Protein 7TXC (pdb70)

Structure (mmCIF, N/CA/C/O backbone):
data_7TXC
#
_entry.id   7TXC
#
_cell.length_a   114.237
_cell.length_b   114.237
_cell.length_c   59.146
_cell.angle_alpha   90.000
_cell.angle_beta   90.000
_cell.angle_gamma   120.000
#
_symmetry.space_group_name_H-M   'P 31 2 1'
#
loop_
_entity.id
_entity.type
_entity.pdbx_description
1 polymer "DNA (5'-D(*AP*GP*AP*TP*AP*AP*TP*GP*CP*CP*AP*AP*CP*AP*GP*T)-3')"
2 polymer "DNA (5'-D(*AP*CP*TP*GP*TP*TP*GP*GP*CP*AP*TP*TP*AP*TP*CP*T)-3')"
3 polymer 'Hypermethylated in cancer 2 protein'
4 non-polymer 'ZINC ION'
#
loop_
_atom_site.group_PDB
_atom_site.id
_atom_site.type_symbol
_atom_site.label_atom_id
_atom_site.label_alt_id
_atom_site.label_comp_id
_atom_site.label_asym_id
_atom_site.label_entity_id
_atom_site.label_seq_id
_atom_site.pdbx_PDB_ins_code
_atom_site.Cartn_x
_atom_site.Cartn_y
_atom_site.Cartn_z
_atom_site.occupancy
_atom_site.B_iso_or_equiv
_atom_site.auth_seq_id
_atom_site.auth_comp_id
_atom_site.auth_asym_id
_atom_site.auth_atom_id
_atom_site.pdbx_PDB_model_num
ATOM 651 N N . SER C 3 5 ? 56.57848 -42.72903 26.32393 1.000 118.04088 502 SER E N 1
ATOM 652 C CA . SER C 3 5 ? 57.44511 -41.81351 27.05644 1.000 138.00233 502 SER E CA 1
ATOM 653 C C . SER C 3 5 ? 57.97830 -40.73224 26.12337 1.000 146.64167 502 SER E C 1
ATOM 654 O O . SER C 3 5 ? 57.33948 -40.39902 25.12763 1.000 148.43230 502 SER E O 1
ATOM 657 N N . ARG C 3 6 ? 59.14142 -40.17766 26.45841 1.000 145.87244 503 ARG E N 1
ATOM 658 C CA . ARG C 3 6 ? 59.81564 -39.18149 25.62396 1.000 137.72096 503 ARG E CA 1
ATOM 659 C C . ARG C 3 6 ? 61.30539 -39.49721 25.61562 1.000 143.30859 503 ARG E C 1
ATOM 660 O O . ARG C 3 6 ? 62.10498 -38.82882 26.28426 1.000 135.10074 503 ARG E O 1
ATOM 668 N N . PRO C 3 7 ? 61.71395 -40.52430 24.86405 1.000 153.38754 504 PRO E N 1
ATOM 669 C CA . PRO C 3 7 ? 63.13667 -40.91135 24.86297 1.000 150.96467 504 PRO E CA 1
ATOM 670 C C . PRO C 3 7 ? 64.04756 -39.89946 24.18852 1.000 150.37012 504 PRO E C 1
ATOM 671 O O . PRO C 3 7 ? 65.21059 -39.76515 24.59105 1.000 139.90984 504 PRO E O 1
ATOM 675 N N . PHE C 3 8 ? 63.55823 -39.18862 23.17515 1.000 170.08520 505 PHE E N 1
ATOM 676 C CA . PHE C 3 8 ? 64.39030 -38.27373 22.40345 1.000 151.89160 505 PHE E CA 1
ATOM 677 C C . PHE C 3 8 ? 64.61819 -36.98168 23.17613 1.000 149.18481 505 PHE E C 1
ATOM 678 O O . PHE C 3 8 ? 63.67210 -36.39207 23.70681 1.000 155.98649 505 PHE E O 1
ATOM 686 N N . LYS C 3 9 ? 65.87310 -36.53582 23.22975 1.000 136.98115 506 LYS E N 1
ATOM 687 C CA . LYS C 3 9 ? 66.24176 -35.34899 23.98689 1.000 144.91920 506 LYS E CA 1
ATOM 688 C C . LYS C 3 9 ? 67.08249 -34.41545 23.12861 1.000 129.36053 506 LYS E C 1
ATOM 689 O O . LYS C 3 9 ? 67.84354 -34.85407 22.26184 1.000 127.69696 506 LYS E O 1
ATOM 691 N N . CYS C 3 10 ? 66.92868 -33.11801 23.37755 1.000 129.49862 507 CYS E N 1
ATOM 692 C CA . CYS C 3 10 ? 67.73793 -32.12273 22.69045 1.000 134.62548 507 CYS E CA 1
ATOM 693 C C . CYS C 3 10 ? 69.18743 -32.21215 23.15026 1.000 132.23812 507 CYS E C 1
ATOM 694 O O . CYS C 3 10 ? 69.47214 -32.35882 24.34217 1.000 134.69007 507 CYS E O 1
ATOM 697 N N . SER C 3 11 ? 70.11005 -32.13108 22.19048 1.000 124.99805 508 SER E N 1
ATOM 698 C CA . SER C 3 11 ? 71.52671 -32.20498 22.52864 1.000 125.56650 508 SER E CA 1
ATOM 699 C C . SER C 3 11 ? 72.02976 -30.90924 23.15195 1.000 128.67769 508 SER E C 1
ATOM 700 O O . SER C 3 11 ? 72.94548 -30.93897 23.98250 1.000 131.87376 508 SER E O 1
ATOM 703 N N . VAL C 3 12 ? 71.44888 -29.77049 22.77089 1.000 148.31153 509 VAL E N 1
ATOM 704 C CA . VAL C 3 12 ? 71.94225 -28.48449 23.25348 1.000 140.66196 509 VAL E CA 1
ATOM 705 C C . VAL C 3 12 ? 71.42356 -28.18952 24.65567 1.000 137.79329 509 VAL E C 1
ATOM 706 O O . VAL C 3 12 ? 72.18198 -27.75771 25.53121 1.000 135.04484 509 VAL E O 1
ATOM 710 N N . CYS C 3 13 ? 70.13646 -28.42252 24.89725 1.000 136.50300 510 CYS E N 1
ATOM 711 C CA . CYS C 3 13 ? 69.50927 -28.10220 26.17005 1.000 136.48107 510 CYS E CA 1
ATOM 712 C C . CYS C 3 13 ? 68.71318 -29.30018 26.66902 1.000 146.22670 510 CYS E C 1
ATOM 713 O O . CYS C 3 13 ? 68.43753 -30.24859 25.92950 1.000 137.63031 510 CYS E O 1
ATOM 716 N N . GLU C 3 14 ? 68.34362 -29.24462 27.94916 1.000 165.18408 511 GLU E N 1
ATOM 717 C CA . GLU C 3 14 ? 67.64369 -30.34486 28.61136 1.000 154.37957 511 GLU E CA 1
ATOM 718 C C . GLU C 3 14 ? 66.15778 -30.27216 28.26432 1.000 156.03350 511 GLU E C 1
ATOM 719 O O . GLU C 3 14 ? 65.33279 -29.73067 29.00373 1.000 161.99983 511 GLU E O 1
ATOM 721 N N . LYS C 3 15 ? 65.81605 -30.83674 27.10784 1.000 136.70468 512 LYS E N 1
ATOM 722 C CA . LYS C 3 15 ? 64.43795 -30.94477 26.65208 1.000 124.63118 512 LYS E CA 1
ATOM 723 C C . LYS C 3 15 ? 64.19132 -32.37307 26.19060 1.000 127.24568 512 LYS E C 1
ATOM 724 O O . LYS C 3 15 ? 65.12956 -33.13351 25.94172 1.000 129.84912 512 LYS E O 1
ATOM 730 N N . THR C 3 16 ? 62.91577 -32.73730 26.07891 1.000 124.84509 513 THR E N 1
ATOM 731 C CA . THR C 3 16 ? 62.56264 -34.09432 25.68926 1.000 127.64330 513 THR E CA 1
ATOM 732 C C . THR C 3 16 ? 61.28709 -34.06734 24.85662 1.000 124.94562 513 THR E C 1
ATOM 733 O O . THR C 3 16 ? 60.40663 -33.22778 25.06944 1.000 121.50240 513 THR E O 1
ATOM 737 N N . TYR C 3 17 ? 61.20735 -34.98403 23.88977 1.000 126.99936 514 TYR E N 1
ATOM 738 C CA . TYR C 3 17 ? 60.09251 -35.01929 22.95132 1.000 125.12370 514 TYR E CA 1
ATOM 739 C C . TYR C 3 17 ? 59.78146 -36.45982 22.56926 1.000 131.18699 514 TYR E C 1
ATOM 740 O O . TYR C 3 17 ? 60.63319 -37.34843 22.65647 1.000 135.91475 514 TYR E O 1
ATOM 749 N N . LYS C 3 18 ? 58.53894 -36.67147 22.12611 1.000 134.09282 515 LYS E N 1
ATOM 750 C CA . LYS C 3 18 ? 58.03069 -38.02506 21.92093 1.000 137.92876 515 LYS E CA 1
ATOM 751 C C . LYS C 3 18 ? 58.67943 -38.69953 20.71782 1.000 140.07737 515 LYS E C 1
ATOM 752 O O . LYS C 3 18 ? 59.10829 -39.85595 20.80259 1.000 147.81757 515 LYS E O 1
ATOM 754 N N . ASP C 3 19 ? 58.75240 -38.00275 19.59232 1.000 158.95171 516 ASP E N 1
ATOM 755 C CA . ASP C 3 19 ? 59.15598 -38.58693 18.32212 1.000 164.14373 516 ASP E CA 1
ATOM 756 C C . ASP C 3 19 ? 60.22940 -37.73746 17.66267 1.000 169.93628 516 ASP E C 1
ATOM 757 O O . ASP C 3 19 ? 60.35015 -36.53967 17.94677 1.000 170.09679 516 ASP E O 1
ATOM 762 N N . PRO C 3 20 ? 61.04232 -38.33305 16.77973 1.000 165.53500 517 PRO E N 1
ATOM 763 C CA . PRO C 3 20 ? 62.16088 -37.58034 16.18458 1.000 153.31892 517 PRO E CA 1
ATOM 764 C C . PRO C 3 20 ? 61.74405 -36.36955 15.36754 1.000 138.07945 517 PRO E C 1
ATOM 765 O O . PRO C 3 20 ? 62.51967 -35.41153 15.27918 1.000 118.51730 517 PRO E O 1
ATOM 769 N N . ALA C 3 21 ? 60.56197 -36.38364 14.74699 1.000 143.48425 518 ALA E N 1
ATOM 770 C CA . ALA C 3 21 ? 60.14564 -35.24269 13.93499 1.000 134.32523 518 ALA E CA 1
ATOM 771 C C . ALA C 3 21 ? 59.97577 -33.99200 14.79037 1.000 119.15080 518 ALA E C 1
ATOM 772 O O . ALA C 3 21 ? 60.54291 -32.93401 14.48832 1.000 125.55584 518 ALA E O 1
ATOM 774 N N . THR C 3 22 ? 59.20423 -34.09901 15.87476 1.000 114.12810 519 THR E N 1
ATOM 775 C CA . THR C 3 22 ? 59.06216 -32.97380 16.79193 1.000 125.05783 519 THR E CA 1
ATOM 776 C C . THR C 3 22 ? 60.38448 -32.64907 17.47121 1.000 118.46431 519 THR E C 1
ATOM 777 O O . THR C 3 22 ? 60.66787 -31.47820 17.76171 1.000 110.31326 519 THR E O 1
ATOM 781 N N . LEU C 3 23 ? 61.20979 -33.66839 17.71990 1.000 113.99989 520 LEU E N 1
ATOM 782 C CA . LEU C 3 23 ? 62.53264 -33.42572 18.28225 1.000 112.52084 520 LEU E CA 1
ATOM 783 C C . LEU C 3 23 ? 63.34985 -32.51213 17.37983 1.000 118.25734 520 LEU E C 1
ATOM 784 O O . LEU C 3 23 ? 63.95116 -31.54206 17.84743 1.000 104.11195 520 LEU E O 1
ATOM 789 N N . ARG C 3 24 ? 63.37831 -32.80438 16.07724 1.000 115.35325 521 ARG E N 1
ATOM 790 C CA . ARG C 3 24 ? 64.10575 -31.94809 15.14587 1.000 110.36109 521 ARG E CA 1
ATOM 791 C C . ARG C 3 24 ? 63.45614 -30.57586 15.03644 1.000 107.10062 521 ARG E C 1
ATOM 792 O O . ARG C 3 24 ? 64.15558 -29.55849 14.94156 1.000 113.60737 521 ARG E O 1
ATOM 800 N N . GLN C 3 25 ? 62.11999 -30.52786 15.04003 1.000 101.09720 522 GLN E N 1
ATOM 801 C CA . GLN C 3 25 ? 61.43317 -29.24082 14.99115 1.000 102.43336 522 GLN E CA 1
ATOM 802 C C . GLN C 3 25 ? 61.86942 -28.34543 16.14457 1.000 90.27212 522 GLN E C 1
ATOM 803 O O . GLN C 3 25 ? 62.02987 -27.13136 15.97274 1.000 86.98316 522 GLN E O 1
ATOM 809 N N . HIS C 3 26 ? 62.06289 -28.92604 17.33041 1.000 95.04001 523 HIS E N 1
ATOM 810 C CA . HIS C 3 26 ? 62.59335 -28.14967 18.44944 1.000 103.80763 523 HIS E CA 1
ATOM 811 C C . HIS C 3 26 ? 64.08217 -27.86106 18.27696 1.000 90.83151 523 HIS E C 1
ATOM 812 O O . HIS C 3 26 ? 64.53589 -26.73099 18.49001 1.000 86.97966 523 HIS E O 1
ATOM 819 N N . GLU C 3 27 ? 64.85838 -28.87327 17.88838 1.000 93.23314 524 GLU E N 1
ATOM 820 C CA . GLU C 3 27 ? 66.31044 -28.78098 17.94554 1.000 93.39000 524 GLU E CA 1
ATOM 821 C C . GLU C 3 27 ? 66.87467 -27.84096 16.89351 1.000 89.92681 524 GLU E C 1
ATOM 822 O O . GLU C 3 27 ? 67.99389 -27.34268 17.06398 1.000 87.60417 524 GLU E O 1
ATOM 828 N N . LYS C 3 28 ? 66.13125 -27.58572 15.81456 1.000 86.05003 525 LYS E N 1
ATOM 829 C CA . LYS C 3 28 ? 66.58917 -26.60630 14.83868 1.000 81.58776 525 LYS E CA 1
ATOM 830 C C . LYS C 3 28 ? 66.71955 -25.21564 15.44992 1.000 78.05289 525 LYS E C 1
ATOM 831 O O . LYS C 3 28 ? 67.52118 -24.41219 14.96307 1.000 75.14840 525 LYS E O 1
ATOM 837 N N . THR C 3 29 ? 65.97378 -24.92976 16.52300 1.000 78.68024 526 THR E N 1
ATOM 838 C CA . THR C 3 29 ? 65.95790 -23.58603 17.09536 1.000 75.94561 526 THR E CA 1
ATOM 839 C C . THR C 3 29 ? 67.35121 -23.14580 17.52354 1.000 75.89503 526 THR E C 1
ATOM 840 O O . THR C 3 29 ? 67.74586 -21.99727 17.28982 1.000 72.85347 526 THR E O 1
ATOM 844 N N . HIS C 3 30 ? 68.11940 -24.05044 18.13289 1.000 79.67372 527 HIS E N 1
ATOM 845 C CA . HIS C 3 30 ? 69.44671 -23.70151 18.62381 1.000 80.48469 527 HIS E CA 1
ATOM 846 C C . HIS C 3 30 ? 70.42870 -23.34833 17.51134 1.000 79.17820 527 HIS E C 1
ATOM 847 O O . HIS C 3 30 ? 71.47645 -22.76380 17.80617 1.000 77.70521 527 HIS E O 1
ATOM 854 N N . TRP C 3 31 ? 70.12953 -23.67376 16.25208 1.000 79.68336 528 TRP E N 1
ATOM 855 C CA . TRP C 3 31 ? 71.10950 -23.53108 15.18354 1.000 74.88403 528 TRP E CA 1
ATOM 856 C C . TRP C 3 31 ? 70.68066 -22.60552 14.05289 1.000 69.72399 528 TRP E C 1
ATOM 857 O O . TRP C 3 31 ? 71.48159 -22.36098 13.14233 1.000 67.99412 528 TRP E O 1
ATOM 868 N N . LEU C 3 32 ? 69.46248 -22.07278 14.08481 1.000 68.60605 529 LEU E N 1
ATOM 869 C CA . LEU C 3 32 ? 69.00745 -21.19676 13.01420 1.000 53.09736 529 LEU E CA 1
ATOM 870 C C . LEU C 3 32 ? 69.87342 -19.94499 12.93161 1.000 66.57101 529 LEU E C 1
ATOM 871 O O . LEU C 3 32 ? 70.41801 -19.46834 13.93122 1.000 78.71200 529 LEU E O 1
ATOM 876 N N . THR C 3 33 ? 70.00357 -19.41542 11.71884 1.000 70.47837 530 THR E N 1
ATOM 877 C CA . THR C 3 33 ? 70.76488 -18.19368 11.48117 1.000 74.76985 530 THR E CA 1
ATOM 878 C C . THR C 3 33 ? 69.83072 -16.99859 11.63800 1.000 68.30844 530 THR E C 1
ATOM 879 O O . THR C 3 33 ? 68.95406 -16.77225 10.79795 1.000 80.46466 530 THR E O 1
ATOM 883 N N . ARG C 3 34 ? 70.02277 -16.23135 12.71102 1.000 66.61429 531 ARG E N 1
ATOM 884 C CA . ARG C 3 34 ? 69.1784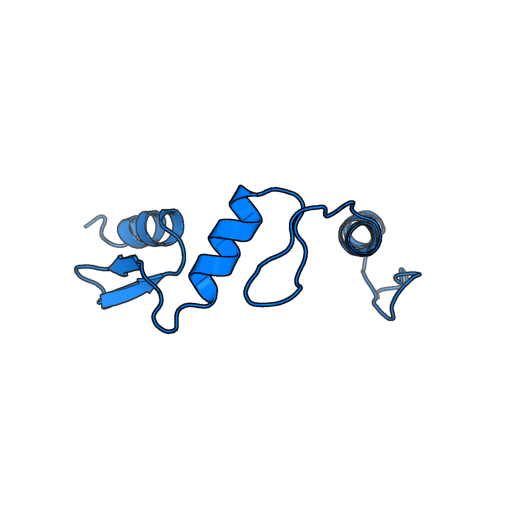8 -15.08026 13.01667 1.000 72.02357 531 ARG E CA 1
ATOM 885 C C . ARG C 3 34 ? 69.99224 -13.79907 12.90304 1.000 79.89715 531 ARG E C 1
ATOM 886 O O . ARG C 3 34 ? 70.72486 -13.44254 13.83967 1.000 79.85665 531 ARG E O 1
ATOM 894 N N . PRO C 3 35 ? 69.89427 -13.06754 11.79357 1.000 71.90428 532 PRO E N 1
ATOM 895 C CA . PRO C 3 35 ? 70.68809 -11.84647 11.61820 1.000 64.17765 532 PRO E CA 1
ATOM 896 C C . PRO C 3 35 ? 69.99572 -10.54961 12.01087 1.000 75.66200 532 PRO E C 1
ATOM 897 O O . PRO C 3 35 ? 70.60319 -9.48467 11.85201 1.000 87.63854 532 PRO E O 1
ATOM 901 N N . PHE C 3 36 ? 68.76114 -10.59175 12.51193 1.000 71.34161 533 PHE E N 1
ATOM 902 C CA . PHE C 3 36 ? 67.99687 -9.36931 12.74970 1.000 71.18519 533 PHE E CA 1
ATOM 903 C C . PHE C 3 36 ? 67.75505 -9.14630 14.23628 1.000 80.71939 533 PHE E C 1
ATOM 904 O O . PHE C 3 36 ? 66.87078 -9.78735 14.82695 1.000 81.44536 533 PHE E O 1
ATOM 912 N N . PRO C 3 37 ? 68.49429 -8.24689 14.87947 1.000 75.53653 534 PRO E N 1
ATOM 913 C CA . PRO C 3 37 ? 68.27356 -7.96864 16.29907 1.000 70.63144 534 PRO E CA 1
ATOM 914 C C . PRO C 3 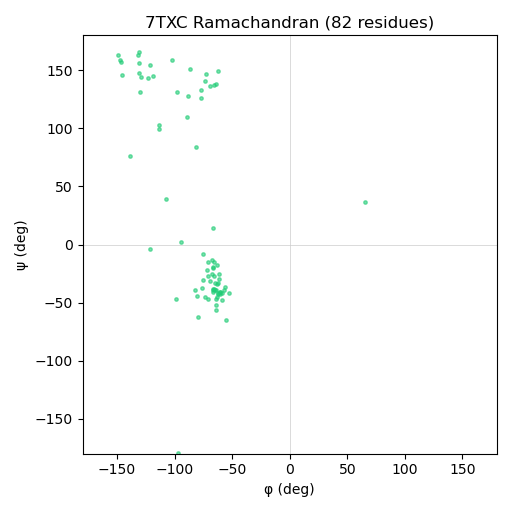37 ? 67.20390 -6.91556 16.52639 1.000 75.60897 534 PRO E C 1
ATOM 915 O O . PRO C 3 37 ? 66.97869 -6.02237 15.70851 1.000 86.46640 534 PRO E O 1
ATOM 919 N N . CYS C 3 38 ? 66.54289 -7.03377 17.67286 1.000 79.63872 535 CYS E N 1
ATOM 920 C CA . CYS C 3 38 ? 65.59028 -6.03015 18.12282 1.000 82.26195 535 CYS E CA 1
ATOM 921 C C . CYS C 3 38 ? 66.32874 -4.96014 18.91729 1.000 85.00523 535 CYS E C 1
ATOM 922 O O . CYS C 3 38 ? 67.08370 -5.27324 19.84243 1.000 99.63551 535 CYS E O 1
ATOM 925 N N . ASN C 3 39 ? 66.12220 -3.69818 18.54286 1.000 94.90859 536 ASN E N 1
ATOM 926 C CA . ASN C 3 39 ? 66.80000 -2.60227 19.22298 1.000 104.65745 536 ASN E CA 1
ATOM 927 C C . ASN C 3 39 ? 66.34035 -2.43954 20.66607 1.000 105.99029 536 ASN E C 1
ATOM 928 O O . ASN C 3 39 ? 67.04816 -1.81161 21.46084 1.000 118.73640 536 ASN E O 1
ATOM 933 N N . ILE C 3 40 ? 65.17917 -2.98564 21.02286 1.000 96.05291 537 ILE E N 1
ATOM 934 C CA . ILE C 3 40 ? 64.71147 -2.90993 22.40403 1.000 92.64357 537 ILE E CA 1
ATOM 935 C C . ILE C 3 40 ? 65.40167 -3.96433 23.25885 1.000 101.25573 537 ILE E C 1
ATOM 936 O O . ILE C 3 40 ? 66.13118 -3.64525 24.20492 1.000 108.07410 537 ILE E O 1
ATOM 941 N N . CYS C 3 41 ? 65.18532 -5.23528 22.93160 1.000 86.53002 538 CYS E N 1
ATOM 942 C CA . CYS C 3 41 ? 65.83415 -6.34888 23.60339 1.000 82.92641 538 CYS E CA 1
ATOM 943 C C . CYS C 3 41 ? 66.67139 -7.11811 22.59296 1.000 100.11861 538 CYS E C 1
ATOM 944 O O . CYS C 3 41 ? 66.28363 -7.27006 21.43206 1.000 100.28120 538 CYS E O 1
ATOM 947 N N . GLY C 3 42 ? 67.80521 -7.64026 23.05019 1.000 105.30596 539 GLY E N 1
ATOM 948 C CA . GLY C 3 42 ? 68.77246 -8.23920 22.14911 1.000 118.66414 539 GLY E CA 1
ATOM 949 C C . GLY C 3 42 ? 68.31990 -9.50703 21.45002 1.000 106.92290 539 GLY E C 1
ATOM 950 O O . GLY C 3 42 ? 69.14438 -10.22597 20.87755 1.000 107.86324 539 GLY E O 1
ATOM 951 N N . LYS C 3 43 ? 67.01913 -9.79417 21.49044 1.000 92.23987 540 LYS E N 1
ATOM 952 C CA . LYS C 3 43 ? 66.48952 -10.99193 20.85230 1.000 90.22200 540 LYS E CA 1
ATOM 953 C C . LYS C 3 43 ? 66.69872 -10.92999 19.34296 1.000 89.42712 540 LYS E C 1
ATOM 954 O O . LYS C 3 43 ? 66.50737 -9.88653 18.71235 1.000 92.17580 540 LYS E O 1
ATOM 960 N N . MET C 3 44 ? 67.10214 -12.05711 18.76779 1.000 84.29779 541 MET E N 1
ATOM 961 C CA . MET C 3 44 ? 67.41431 -12.16443 17.35085 1.000 78.22945 541 MET E CA 1
ATOM 962 C C . MET C 3 44 ? 66.27144 -12.83902 16.59968 1.000 72.49414 541 MET E C 1
ATOM 963 O O . MET C 3 44 ? 65.45050 -13.55243 17.18107 1.000 85.24858 541 MET E O 1
ATOM 968 N N . PHE C 3 45 ? 66.22456 -12.60213 15.28916 1.000 76.63632 542 PHE E N 1
ATOM 969 C CA . PHE C 3 45 ? 65.13957 -13.12345 14.46927 1.000 76.01409 542 PHE E CA 1
ATOM 970 C C . PHE C 3 45 ? 65.65541 -13.44548 13.07434 1.000 73.21749 542 PHE E C 1
ATOM 971 O O . PHE C 3 45 ? 66.67812 -12.91867 12.62987 1.000 76.73673 542 PHE E O 1
ATOM 979 N N . THR C 3 46 ? 64.91910 -14.31648 12.37991 1.000 68.09684 543 THR E N 1
ATOM 980 C CA . THR C 3 46 ? 65.32280 -14.74071 11.04199 1.000 69.64841 543 THR E CA 1
ATOM 981 C C . THR C 3 46 ? 64.90643 -13.73739 9.97140 1.000 67.56651 543 THR E C 1
ATOM 982 O O . THR C 3 46 ? 65.66094 -13.49549 9.02373 1.000 81.55622 543 THR E O 1
ATOM 986 N N . GLN C 3 47 ? 63.71748 -13.15156 10.09349 1.000 68.09891 544 GLN E N 1
ATOM 987 C CA . GLN C 3 47 ? 63.19995 -12.21714 9.10323 1.000 55.52470 544 GLN E CA 1
ATOM 988 C C . GLN C 3 47 ? 62.87362 -10.87976 9.75431 1.000 69.42917 544 GLN E C 1
ATOM 989 O 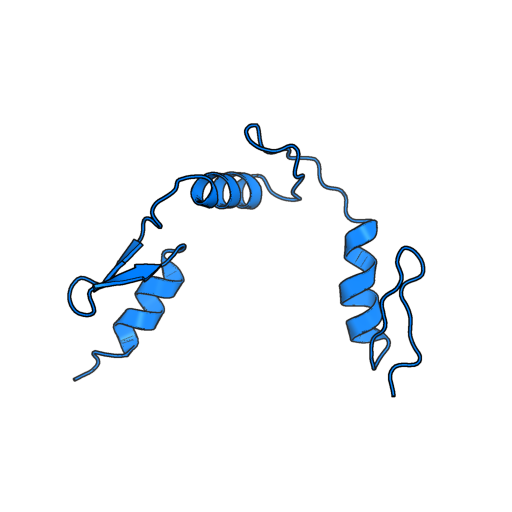O . GLN C 3 47 ? 62.39629 -10.82985 10.89178 1.000 73.11782 544 GLN E O 1
ATOM 995 N N . ARG C 3 48 ? 63.13089 -9.79510 9.01818 1.000 70.05790 545 ARG E N 1
ATOM 996 C CA . ARG C 3 48 ? 62.94364 -8.45934 9.57251 1.000 62.99655 545 ARG E CA 1
ATOM 997 C C . ARG C 3 48 ? 61.48560 -8.19576 9.92139 1.000 65.04521 545 ARG E C 1
ATOM 998 O O . ARG C 3 48 ? 61.19729 -7.48023 10.88971 1.000 78.62834 545 ARG E O 1
ATOM 1006 N N . GLY C 3 49 ? 60.55551 -8.75271 9.14506 1.000 64.08023 546 GLY E N 1
ATOM 1007 C CA . GLY C 3 49 ? 59.15207 -8.62247 9.49360 1.000 74.23524 546 GLY E CA 1
ATOM 1008 C C . GLY C 3 49 ? 58.84492 -9.22544 10.84872 1.000 71.99891 546 GLY E C 1
ATOM 1009 O O . GLY C 3 49 ? 58.09734 -8.64761 11.64291 1.000 81.02821 546 GLY E O 1
ATOM 1010 N N . THR C 3 50 ? 59.43518 -10.38721 11.13831 1.000 69.27844 547 THR E N 1
ATOM 1011 C CA . THR C 3 50 ? 59.27003 -10.99153 12.45519 1.000 56.59521 547 THR E CA 1
ATOM 1012 C C . THR C 3 50 ? 59.80996 -10.07617 13.54582 1.000 71.88168 547 THR E C 1
ATOM 1013 O O . THR C 3 50 ? 59.18739 -9.91730 14.60228 1.000 89.80392 547 THR E O 1
ATOM 1017 N N . MET C 3 51 ? 60.96800 -9.46165 13.30291 1.000 68.85252 548 MET E N 1
ATOM 1018 C CA . MET C 3 51 ? 61.56136 -8.57400 14.29626 1.000 68.90108 548 MET E CA 1
ATOM 1019 C C . MET C 3 51 ? 60.67508 -7.36122 14.56190 1.000 75.40951 548 MET E C 1
ATOM 1020 O O . MET C 3 51 ? 60.46232 -6.98188 15.71975 1.000 95.02108 548 MET E O 1
ATOM 1025 N N . THR C 3 52 ? 60.14854 -6.73709 13.50512 1.000 73.09929 549 THR E N 1
ATOM 1026 C CA . THR C 3 52 ? 59.26529 -5.58792 13.69761 1.000 78.61560 549 THR E CA 1
ATOM 1027 C C . THR C 3 52 ? 57.97660 -5.99306 14.40810 1.000 87.45509 549 THR E C 1
ATOM 1028 O O . THR C 3 52 ? 57.47483 -5.26279 15.27713 1.000 91.95388 549 THR E O 1
ATOM 1032 N N . ARG C 3 53 ? 57.43244 -7.16037 14.06194 1.000 66.87457 550 ARG E N 1
ATOM 1033 C CA . ARG C 3 53 ? 56.25260 -7.65120 14.75924 1.000 70.83944 550 ARG E CA 1
ATOM 1034 C C . ARG C 3 53 ? 56.54054 -7.85248 16.24324 1.000 74.94941 550 ARG E C 1
ATOM 1035 O O . ARG C 3 53 ? 55.70887 -7.51856 17.09449 1.000 68.20892 550 ARG E O 1
ATOM 1043 N N . HIS C 3 54 ? 57.72076 -8.38604 16.57392 1.000 75.11775 551 HIS E N 1
ATOM 1044 C CA . HIS C 3 54 ? 58.10189 -8.51562 17.97820 1.000 72.63981 551 HIS E CA 1
ATOM 1045 C C . HIS C 3 54 ? 58.19828 -7.15456 18.64819 1.000 73.55269 551 HIS E C 1
ATOM 1046 O O . HIS C 3 54 ? 57.75708 -6.98272 19.79054 1.000 91.36594 551 HIS E O 1
ATOM 1053 N N . MET C 3 55 ? 58.79130 -6.17988 17.95822 1.000 73.69032 552 MET E N 1
ATOM 1054 C CA . MET C 3 55 ? 58.86520 -4.82954 18.50566 1.000 76.39296 552 MET E CA 1
ATOM 1055 C C . MET C 3 55 ? 57.47864 -4.30325 18.84501 1.000 77.22799 552 MET E C 1
ATOM 1056 O O . MET C 3 55 ? 57.30428 -3.58913 19.83914 1.000 80.39655 552 MET E O 1
ATOM 1061 N N . ARG C 3 56 ? 56.47918 -4.65169 18.02858 1.000 89.63056 553 ARG E N 1
ATOM 1062 C CA . ARG C 3 56 ? 55.09990 -4.28439 18.35165 1.000 80.18459 553 ARG E CA 1
ATOM 1063 C C . ARG C 3 56 ? 54.72075 -4.71995 19.76435 1.000 88.31841 553 ARG E C 1
ATOM 1064 O O . ARG C 3 56 ? 54.06320 -3.97307 20.49955 1.000 85.35032 553 ARG E O 1
ATOM 1072 N N . SER C 3 57 ? 55.13524 -5.92575 20.16373 1.000 83.48314 554 SER E N 1
ATOM 1073 C CA . SER C 3 57 ? 54.74015 -6.46666 21.45899 1.000 78.55070 554 SER E CA 1
ATOM 1074 C C . SER C 3 57 ? 55.35137 -5.70222 22.62579 1.000 93.56718 554 SER E C 1
ATOM 1075 O O . SER C 3 57 ? 54.79205 -5.72904 23.72761 1.000 108.99222 554 SER E O 1
ATOM 1078 N N . HIS C 3 58 ? 56.49121 -5.03745 22.42140 1.000 86.41174 555 HIS E N 1
ATOM 1079 C CA . HIS C 3 58 ? 57.11504 -4.30295 23.51691 1.000 87.67659 555 HIS E CA 1
ATOM 1080 C C . HIS C 3 58 ? 56.27403 -3.11792 23.97212 1.000 102.98343 555 HIS E C 1
ATOM 1081 O O . HIS C 3 58 ? 56.45972 -2.63837 25.09571 1.000 123.63544 555 HIS E O 1
ATOM 1088 N N . LEU C 3 59 ? 55.36269 -2.63384 23.13247 1.000 108.78984 556 LEU E N 1
ATOM 1089 C CA . LEU C 3 59 ? 54.36843 -1.67450 23.59090 1.000 118.75721 556 LEU E CA 1
ATOM 1090 C C . LEU C 3 59 ? 53.44143 -2.33651 24.60333 1.000 129.89397 556 LEU E C 1
ATOM 1091 O O . LEU C 3 59 ? 53.01407 -3.48051 24.42134 1.000 118.34752 556 LEU E O 1
ATOM 1096 N N . GLY C 3 60 ? 53.13871 -1.61094 25.67875 1.000 139.25634 557 GLY E N 1
ATOM 1097 C CA . GLY C 3 60 ? 52.31569 -2.13164 26.75401 1.000 153.94316 557 GLY E CA 1
ATOM 1098 C C . GLY C 3 60 ? 50.96444 -2.65421 26.31096 1.000 154.61115 557 GLY E C 1
ATOM 1099 O O . GLY C 3 60 ? 50.68796 -3.85258 26.42525 1.000 154.02269 557 GLY E O 1
ATOM 1100 N N . LEU C 3 61 ? 50.11378 -1.76670 25.80418 1.000 131.63492 558 LEU E N 1
ATOM 1101 C CA . LEU C 3 61 ? 48.79325 -2.17701 25.34980 1.000 124.66655 558 LEU E CA 1
ATOM 1102 C C . LEU C 3 61 ? 48.88814 -2.94626 24.03661 1.000 122.76737 558 LEU E C 1
ATOM 1103 O O . LEU C 3 61 ? 49.68442 -2.61154 23.15404 1.000 103.91276 558 LEU E O 1
ATOM 1105 N N . LYS C 3 62 ? 48.07354 -3.98803 23.91634 1.000 117.40631 559 LYS E N 1
ATOM 1106 C CA . LYS C 3 62 ? 47.98589 -4.73247 22.66646 1.000 105.88721 559 LYS E CA 1
ATOM 1107 C C . LYS C 3 62 ? 47.15436 -3.94387 21.65971 1.000 114.25360 559 LYS E C 1
ATOM 1108 O O . LYS C 3 62 ? 46.02224 -3.55879 21.96787 1.000 127.80470 559 LYS E O 1
ATOM 1114 N N . PRO C 3 63 ? 47.67714 -3.68908 20.45701 1.000 126.04299 560 PRO E N 1
ATOM 1115 C CA . PRO C 3 63 ? 47.03939 -2.71857 19.55114 1.000 116.10264 560 PRO E CA 1
ATOM 1116 C C . PRO C 3 63 ? 45.64121 -3.09168 19.07385 1.000 117.88366 560 PRO E C 1
ATOM 1117 O O . PRO C 3 63 ? 44.70111 -2.31254 19.25749 1.000 120.05921 560 PRO E O 1
ATOM 1121 N N . PHE C 3 64 ? 45.48475 -4.26177 18.45993 1.000 137.71536 561 PHE E N 1
ATOM 1122 C CA . PHE C 3 64 ? 44.21152 -4.60967 17.84350 1.000 130.68071 561 PHE E CA 1
ATOM 1123 C C . PHE C 3 64 ? 43.15922 -4.93248 18.89759 1.000 139.41073 561 PHE E C 1
ATOM 1124 O O . PHE C 3 64 ? 43.45560 -5.47991 19.96295 1.000 138.76577 561 PHE E O 1
ATOM 1132 N N . ALA C 3 65 ? 41.91269 -4.58897 18.58269 1.000 138.31839 562 ALA E N 1
ATOM 1133 C CA . ALA C 3 65 ? 40.81633 -4.74865 19.52364 1.000 143.56008 562 ALA E CA 1
ATOM 1134 C C . ALA C 3 65 ? 39.53111 -5.02156 18.75838 1.000 152.21996 562 ALA E C 1
ATOM 1135 O O . ALA C 3 65 ? 39.43933 -4.78470 17.55104 1.000 154.25356 562 ALA E O 1
ATOM 1137 N N . CYS C 3 66 ? 38.53647 -5.52678 19.48162 1.000 149.09188 563 CYS E N 1
ATOM 1138 C CA . CYS C 3 66 ? 3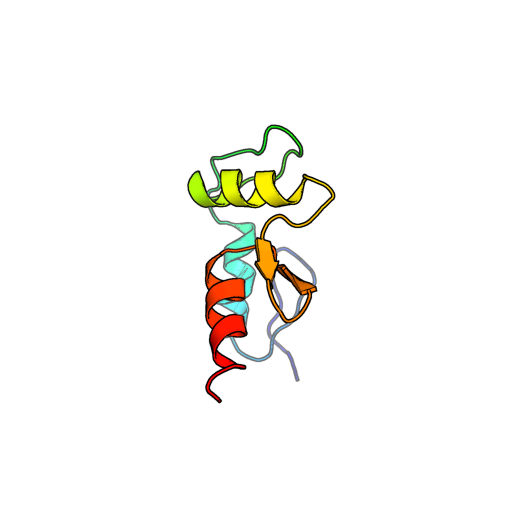7.23307 -5.84756 18.91699 1.000 149.84686 563 CYS E CA 1
ATOM 1139 C C . CYS C 3 66 ? 36.26504 -4.70243 19.18440 1.000 151.48124 563 CYS E C 1
ATOM 1140 O O . CYS C 3 66 ? 36.16865 -4.21680 20.31630 1.000 150.34019 563 CYS E O 1
ATOM 1143 N N . ASP C 3 67 ? 35.55461 -4.27178 18.13849 1.000 153.17953 564 ASP E N 1
ATOM 1144 C CA . ASP C 3 67 ? 34.60009 -3.17689 18.28938 1.000 153.04140 564 ASP E CA 1
ATOM 1145 C C . ASP C 3 67 ? 33.43136 -3.57185 19.18699 1.000 158.96448 564 ASP E C 1
ATOM 1146 O O . ASP C 3 67 ? 32.95174 -2.75581 19.98278 1.000 156.65539 564 ASP E O 1
ATOM 1148 N N . GLU C 3 68 ? 32.95560 -4.81263 19.07315 1.000 156.18777 565 GLU E N 1
ATOM 1149 C CA . GLU C 3 68 ? 31.81521 -5.28661 19.85111 1.000 152.33307 565 GLU E CA 1
ATOM 1150 C C . GLU C 3 68 ? 32.22673 -6.10120 21.07340 1.000 156.49625 565 GLU E C 1
ATOM 1151 O O . GLU C 3 68 ? 31.70738 -5.87110 22.16975 1.000 144.21282 565 GLU E O 1
ATOM 1153 N N . CYS C 3 69 ? 33.14932 -7.05553 20.90769 1.000 159.50843 566 CYS E N 1
ATOM 1154 C CA . CYS C 3 69 ? 33.56794 -7.88858 22.03252 1.000 152.21040 566 CYS E CA 1
ATOM 1155 C C . CYS C 3 69 ? 34.39441 -7.10868 23.04467 1.000 151.02582 566 CYS E C 1
ATOM 1156 O O . CYS C 3 69 ? 34.42219 -7.46908 24.22672 1.000 142.75902 566 CYS E O 1
ATOM 1159 N N . GLY C 3 70 ? 35.07751 -6.05682 22.60695 1.000 162.26721 567 GLY E N 1
ATOM 1160 C CA . GLY C 3 70 ? 35.93907 -5.30505 23.50026 1.000 159.87261 567 GLY E CA 1
ATOM 1161 C C . GLY C 3 70 ? 37.12410 -6.09147 24.01548 1.000 159.03390 567 GLY E C 1
ATOM 1162 O O . GLY C 3 70 ? 37.51717 -5.92168 25.17588 1.000 162.87711 567 GLY E O 1
ATOM 1163 N N . MET C 3 71 ? 37.69984 -6.95399 23.18429 1.000 157.97934 568 MET E N 1
ATOM 1164 C CA . MET C 3 71 ? 38.87731 -7.72354 23.54537 1.000 149.63113 568 MET E CA 1
ATOM 1165 C C . MET C 3 71 ? 40.12795 -7.03792 23.00370 1.000 142.74611 568 MET E C 1
ATOM 1166 O O . MET C 3 71 ? 40.06780 -5.97812 22.37716 1.000 150.69627 568 MET E O 1
ATOM 1171 N N . ARG C 3 72 ? 41.28062 -7.65133 23.26042 1.000 125.92314 569 ARG E N 1
ATOM 1172 C CA . ARG C 3 72 ? 42.56226 -7.13878 22.79527 1.000 118.50859 569 ARG E CA 1
ATOM 1173 C C . ARG C 3 72 ? 43.32484 -8.25658 22.10045 1.000 113.67196 569 ARG E C 1
ATOM 1174 O O . ARG C 3 72 ? 43.44371 -9.35945 22.64310 1.000 125.64477 569 ARG E O 1
ATOM 1176 N N . PHE C 3 73 ? 43.83735 -7.97216 20.90397 1.000 114.12255 570 PHE E N 1
ATOM 1177 C CA . PHE C 3 73 ? 44.59028 -8.94116 20.11987 1.000 114.85746 570 PHE E CA 1
ATOM 1178 C C . PHE C 3 73 ? 45.90888 -8.32918 19.67716 1.000 114.85062 570 PHE E C 1
ATOM 1179 O O . PHE C 3 73 ? 45.97778 -7.13549 19.37170 1.000 125.44396 570 PHE E O 1
ATOM 1187 N N . THR C 3 74 ? 46.95628 -9.15352 19.64660 1.000 106.61343 571 THR E N 1
ATOM 1188 C CA . THR C 3 74 ? 48.26674 -8.65893 19.24268 1.000 109.63410 571 THR E CA 1
ATOM 1189 C C . THR C 3 74 ? 48.36026 -8.47241 17.73332 1.000 108.99706 571 THR E C 1
ATOM 1190 O O . THR C 3 74 ? 48.98312 -7.51419 17.26239 1.000 113.68120 571 THR E O 1
ATOM 1194 N N . ARG C 3 75 ? 47.74530 -9.36445 16.96217 1.000 105.99569 572 ARG E N 1
ATOM 1195 C CA . ARG C 3 75 ? 47.93332 -9.40571 15.52110 1.000 94.86523 572 ARG E CA 1
ATOM 1196 C C . ARG C 3 75 ? 46.60418 -9.22824 14.79780 1.000 99.69404 572 ARG E C 1
ATOM 1197 O O . ARG C 3 75 ? 45.53571 -9.53034 15.33784 1.000 103.61451 572 ARG E O 1
ATOM 1205 N N . GLN C 3 76 ? 46.68987 -8.72457 13.56331 1.000 100.38272 573 GLN E N 1
ATOM 1206 C CA . GLN C 3 76 ? 45.49212 -8.38126 12.80063 1.000 103.91466 573 GLN E CA 1
ATOM 1207 C C . GLN C 3 76 ? 44.65050 -9.61256 12.48886 1.000 101.65825 573 GLN E C 1
ATOM 1208 O O . GLN C 3 76 ? 43.42516 -9.60385 12.66741 1.000 105.88588 573 GLN E O 1
ATOM 1214 N N . TYR C 3 77 ? 45.29030 -10.68440 12.01518 1.000 95.73563 574 TYR E N 1
ATOM 1215 C CA . TYR C 3 77 ? 44.52753 -11.84981 11.58535 1.000 91.18826 574 TYR E CA 1
ATOM 1216 C C . TYR C 3 77 ? 43.81139 -12.51712 12.75111 1.000 100.08628 574 TYR E C 1
ATOM 1217 O O . TYR C 3 77 ? 42.77323 -13.15198 12.54788 1.000 98.22973 574 TYR E O 1
AT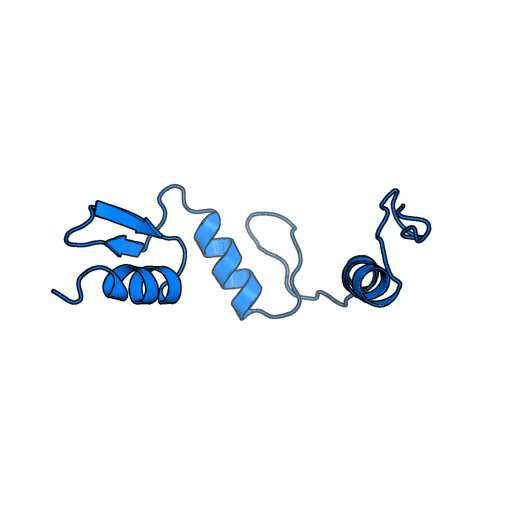OM 1226 N N . ARG C 3 78 ? 44.33310 -12.38041 13.97349 1.000 104.46539 575 ARG E N 1
ATOM 1227 C CA . ARG C 3 78 ? 43.61378 -12.90299 15.13208 1.000 108.92887 575 ARG E CA 1
ATOM 1228 C C . ARG C 3 78 ? 42.31393 -12.14130 15.36277 1.000 110.48374 575 ARG E C 1
ATOM 1229 O O . ARG C 3 78 ? 41.28055 -12.74733 15.66797 1.000 114.69818 575 ARG E O 1
ATOM 1237 N N . LEU C 3 79 ? 42.34113 -10.81432 15.21021 1.000 101.32993 576 LEU E N 1
ATOM 1238 C CA . LEU C 3 79 ? 41.10593 -10.04013 15.28563 1.000 106.48025 576 LEU E CA 1
ATOM 1239 C C . LEU C 3 79 ? 40.15781 -10.41810 14.15499 1.000 112.57931 576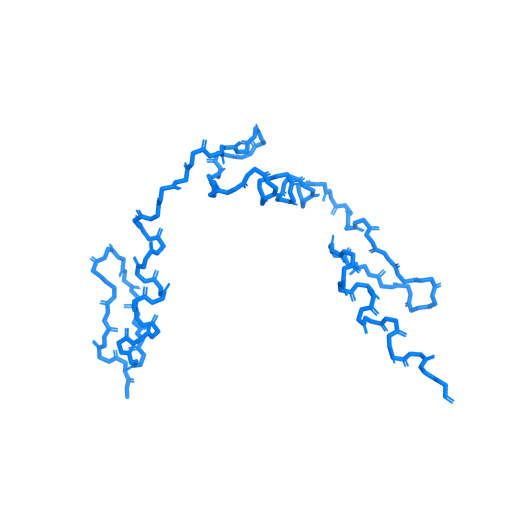 LEU E C 1
ATOM 1240 O O . LEU C 3 79 ? 38.93931 -10.50520 14.35472 1.000 115.27944 576 LEU E O 1
ATOM 1242 N N . THR C 3 80 ? 40.70151 -10.65385 12.95836 1.000 115.23005 577 THR E N 1
ATOM 1243 C CA . THR C 3 80 ? 39.86158 -11.06575 11.83713 1.000 115.42949 577 THR E CA 1
ATOM 1244 C C . THR C 3 80 ? 39.18760 -12.40607 12.11584 1.000 108.93103 577 THR E C 1
ATOM 1245 O O . THR C 3 80 ? 38.00154 -12.58752 11.81661 1.000 120.85173 577 THR E O 1
ATOM 1249 N N . GLU C 3 81 ? 39.93042 -13.35625 12.69017 1.000 107.45186 578 GLU E N 1
ATOM 1250 C CA . GLU C 3 81 ? 39.35630 -14.65247 13.04163 1.000 119.30832 578 GLU E CA 1
ATOM 1251 C C . GLU C 3 81 ? 38.32369 -14.51759 14.15444 1.000 125.86141 578 GLU E C 1
ATOM 1252 O O . GLU C 3 81 ? 37.29910 -15.21019 14.14417 1.000 121.03725 578 GLU E O 1
ATOM 1254 N N . HIS C 3 82 ? 38.58087 -13.63829 15.12817 1.000 131.43378 579 HIS E N 1
ATOM 1255 C CA . HIS C 3 82 ? 37.59680 -13.37691 16.17433 1.000 141.47647 579 HIS E CA 1
ATOM 1256 C C . HIS C 3 82 ? 36.31773 -12.78429 15.60041 1.000 158.47748 579 HIS E C 1
ATOM 1257 O O . HIS C 3 82 ? 35.22584 -13.04436 16.11828 1.000 170.58197 579 HIS E O 1
ATOM 1264 N N . MET C 3 83 ? 36.43140 -11.98891 14.53395 1.000 147.29346 580 MET E N 1
ATOM 1265 C CA . MET C 3 83 ? 35.24758 -11.40419 13.91204 1.000 146.05613 580 MET E CA 1
ATOM 1266 C C . MET C 3 83 ? 34.30495 -12.46056 13.34352 1.000 151.52734 580 MET E C 1
ATOM 1267 O O . MET 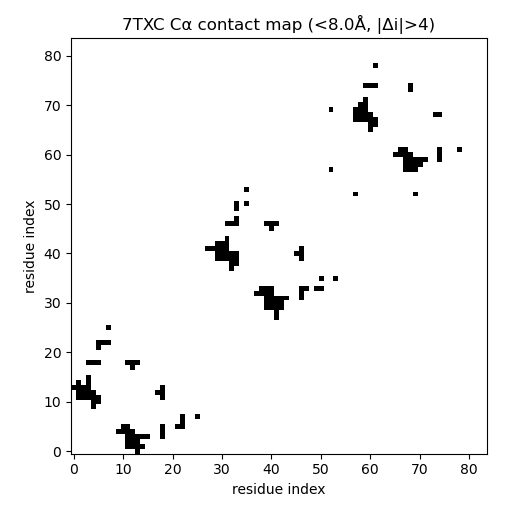C 3 83 ? 33.13346 -12.15702 13.09200 1.000 155.40893 580 MET E O 1
ATOM 1269 N N . ARG C 3 84 ? 34.78369 -13.69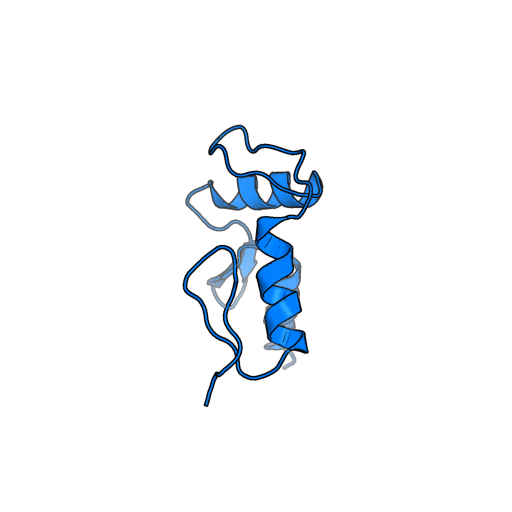049 13.13696 1.000 145.39100 581 ARG E N 1
ATOM 1270 C CA . ARG C 3 84 ? 33.93297 -14.76614 12.63957 1.000 144.24583 581 ARG E CA 1
ATOM 1271 C C . ARG C 3 84 ? 32.92347 -15.25354 13.67228 1.000 159.11907 581 ARG E C 1
ATOM 1272 O O . ARG C 3 84 ? 31.97873 -15.95804 13.30017 1.000 158.68325 581 ARG E O 1
ATOM 1274 N N . VAL C 3 85 ? 33.09659 -14.90277 14.95134 1.000 170.48298 582 VAL E N 1
ATOM 1275 C CA . VAL C 3 85 ? 32.15648 -15.32466 15.99009 1.000 175.36273 582 VAL E CA 1
ATOM 1276 C C . VAL C 3 85 ? 30.85496 -14.54007 15.95525 1.000 183.60668 582 VAL E C 1
ATOM 1277 O O . VAL C 3 85 ? 29.90409 -14.89920 16.66251 1.000 182.79392 582 VAL E O 1
ATOM 1281 N N . HIS C 3 86 ? 30.77724 -13.48907 15.14322 1.000 184.53368 583 HIS E N 1
ATOM 1282 C CA . HIS C 3 86 ? 29.59306 -12.64464 15.03917 1.000 181.45290 583 HIS E CA 1
ATOM 1283 C C . HIS C 3 86 ? 28.86291 -12.88689 13.72051 1.000 182.32394 583 HIS E C 1
ATOM 1284 O O . HIS C 3 86 ? 28.35925 -11.95685 13.08787 1.000 184.09501 583 HIS E O 1
ATOM 1291 N N . SER C 3 87 ? 28.80125 -14.15137 13.29412 1.000 185.71455 584 SER E N 1
ATOM 1292 C CA . SER C 3 87 ? 28.15150 -14.50931 12.03843 1.000 186.63177 584 SER E CA 1
ATOM 1293 C C . SER C 3 87 ? 26.64248 -14.30438 12.06846 1.000 189.14126 584 SER E C 1
ATOM 1294 O O . SER C 3 87 ? 26.01348 -14.32636 11.00506 1.000 198.47801 584 SER E O 1
ATOM 1297 N N . GLY C 3 88 ? 26.05092 -14.11093 13.24309 1.000 172.73756 585 GLY E N 1
ATOM 1298 C CA . GLY C 3 88 ? 24.62219 -13.87825 13.34971 1.000 168.28515 585 GLY E CA 1
ATOM 1299 C C . GLY C 3 88 ? 23.78004 -15.11099 13.08386 1.000 166.17825 585 GLY E C 1
ATOM 1300 O O . GLY C 3 88 ? 22.55559 -15.02700 12.97745 1.000 175.96887 585 GLY E O 1
#

Nearest PDB structures (foldseek):
  7txc-assembly1_E  TM=1.012E+00  e=1.480E-17  Homo sapiens
  5und-assembly2_B  TM=5.299E-01  e=5.107E-07  Homo sapiens
  5kkq-assembly2_D  TM=5.314E-01  e=9.039E-07  Homo sapiens
  8ssr-assembly1_A  TM=5.380E-01  e=7.837E-07  Homo sapiens
  8ssu-assembly1_A  TM=5.303E-01  e=1.292E-06  Homo sapiens

Foldseek 3Di:
DFPDAAPVDGDTHNDVVVVVVVNCVVPDDFDAAAPVDRDTHNDVVVNVLVVLVVDDAQPDAAPPVGGHDNDDVVNVVVVVVPVD

B-factor: mean 99.52, std 30.89, range [46.94, 198.83]

Radius of gyration: 18.09 Å; Cα contacts (8 Å, |Δi|>4): 91; chains: 1; bounding box: 47×40×20 Å

Secondary structure (DSSP, 8-state):
---EE-SSSS-EESSHHHHHHHHGGGG----EE-SSS--EESSHHHHHHHHHHHSSS-SEE-TTT--EESSHHHHHHHGGGG--

Sequence (84 aa):
SRPFKCSVCEKTYKDPATLRQHEKTHWLTRPFPCNICGKMFTQRGTMTRHMRSHLGLKPFACDECGMRFTRQYRLTEHMRVHSG

Solvent-accessible surface area: 6533 Å² total; per-residue (Å²): 144,151,104,77,63,10,103,74,44,109,101,55,54,62,61,79,72,62,25,183,115,34,42,95,64,67,184,77,117,84,78,53,62,6,128,117,43,64,127,94,23,57,123,138,48,40,12,66,100,29,52,134,62,75,113,72,76,109,66,51,68,21,118,86,53,64,96,43,18,46,82,97,126,126,18,81,68,32,60,70,107,94,104,122